Protein AF-A0A0G0EJX7-F1 (afdb_monomer_lite)

Structure (mmCIF, N/CA/C/O backbone):
data_AF-A0A0G0EJX7-F1
#
_entry.id   AF-A0A0G0EJX7-F1
#
loop_
_atom_site.group_PDB
_atom_site.id
_atom_site.type_symbol
_atom_site.label_atom_id
_atom_site.label_alt_id
_atom_site.label_comp_id
_atom_site.label_asym_id
_atom_site.label_entity_id
_atom_site.label_seq_id
_atom_site.pdbx_PDB_ins_code
_atom_site.Cartn_x
_atom_site.Cartn_y
_atom_site.Cartn_z
_atom_site.occupancy
_atom_site.B_iso_or_equiv
_atom_site.auth_seq_id
_atom_site.auth_comp_id
_atom_site.auth_asym_id
_atom_site.auth_atom_id
_atom_site.pdbx_PDB_model_num
ATOM 1 N N . MET A 1 1 ? 29.485 -19.006 -9.788 1.00 55.19 1 MET A N 1
ATOM 2 C CA . MET A 1 1 ? 28.383 -19.165 -8.816 1.00 55.19 1 MET A CA 1
ATOM 3 C C . MET A 1 1 ? 27.441 -17.995 -9.020 1.00 55.19 1 MET A C 1
ATOM 5 O O . MET A 1 1 ? 27.903 -16.865 -8.971 1.00 55.19 1 MET A O 1
ATOM 9 N N . SER A 1 2 ? 26.179 -18.245 -9.355 1.00 75.44 2 SER A N 1
ATOM 10 C CA . SER A 1 2 ? 25.157 -17.199 -9.442 1.00 75.44 2 SER A CA 1
ATOM 11 C C . SER A 1 2 ? 24.713 -16.828 -8.028 1.00 75.44 2 SER A C 1
ATOM 13 O O . SER A 1 2 ? 24.304 -17.709 -7.274 1.00 75.44 2 SER A O 1
ATOM 15 N N . ASN A 1 3 ? 24.817 -15.549 -7.663 1.00 81.81 3 ASN A N 1
ATOM 16 C CA . ASN A 1 3 ? 24.270 -15.061 -6.400 1.00 81.81 3 ASN A CA 1
ATOM 17 C C . ASN A 1 3 ? 22.754 -15.261 -6.405 1.00 81.81 3 ASN A C 1
ATOM 19 O O . ASN A 1 3 ? 22.069 -14.795 -7.315 1.00 81.81 3 ASN A O 1
ATOM 23 N N . ILE A 1 4 ? 22.245 -15.954 -5.391 1.00 86.69 4 ILE A N 1
ATOM 24 C CA . ILE A 1 4 ? 20.813 -16.020 -5.114 1.00 86.69 4 ILE A CA 1
ATOM 25 C C . ILE A 1 4 ? 20.481 -14.751 -4.330 1.00 86.69 4 ILE A C 1
ATOM 27 O O . ILE A 1 4 ? 21.049 -14.524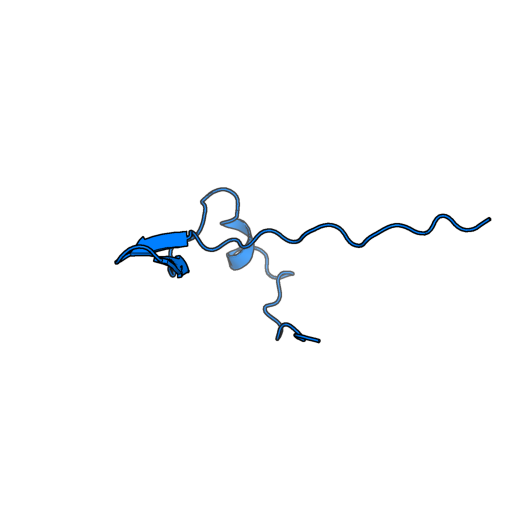 -3.263 1.00 86.69 4 ILE A O 1
ATOM 31 N N . ILE A 1 5 ? 19.634 -13.896 -4.900 1.00 88.50 5 ILE A N 1
ATOM 32 C CA . ILE A 1 5 ? 19.251 -12.604 -4.323 1.00 88.50 5 ILE A CA 1
ATOM 33 C C . ILE A 1 5 ? 17.746 -12.632 -4.084 1.00 88.50 5 ILE A C 1
ATOM 35 O O . ILE A 1 5 ? 16.980 -12.914 -5.007 1.00 88.50 5 ILE A O 1
ATOM 39 N N . ASP A 1 6 ? 17.334 -12.332 -2.854 1.00 90.69 6 ASP A N 1
ATOM 40 C CA . ASP A 1 6 ? 15.922 -12.215 -2.509 1.00 90.69 6 ASP A CA 1
ATOM 41 C C . ASP A 1 6 ? 15.276 -11.024 -3.216 1.00 90.69 6 ASP A C 1
ATOM 43 O O . ASP A 1 6 ? 15.887 -9.970 -3.414 1.00 90.69 6 ASP A O 1
ATOM 47 N N . PHE A 1 7 ? 13.993 -11.167 -3.546 1.00 87.56 7 PHE A N 1
ATOM 48 C CA . PHE A 1 7 ? 13.219 -10.032 -4.023 1.00 87.56 7 PHE A CA 1
ATOM 49 C C . PHE A 1 7 ? 13.059 -9.000 -2.890 1.00 87.56 7 PHE A C 1
ATOM 51 O O . PHE A 1 7 ? 12.736 -9.380 -1.755 1.00 87.56 7 PHE A O 1
ATOM 58 N N . PRO A 1 8 ? 13.260 -7.697 -3.160 1.00 89.00 8 PRO A N 1
ATOM 59 C CA . PRO A 1 8 ? 13.105 -6.669 -2.143 1.00 89.00 8 PRO A CA 1
ATOM 60 C C . PRO A 1 8 ? 11.676 -6.652 -1.595 1.00 89.00 8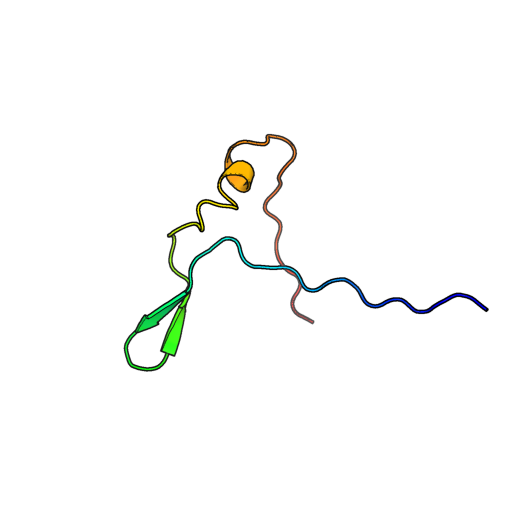 PRO A C 1
ATOM 62 O O . PRO A 1 8 ? 10.698 -6.866 -2.314 1.00 89.00 8 PRO A O 1
ATOM 65 N N . LYS A 1 9 ? 11.538 -6.376 -0.295 1.00 87.19 9 LYS A N 1
ATOM 66 C CA . LYS A 1 9 ? 10.215 -6.212 0.314 1.00 87.19 9 LYS A CA 1
ATOM 67 C C . LYS A 1 9 ? 9.532 -4.986 -0.291 1.00 87.19 9 LYS A C 1
ATOM 69 O O . LYS A 1 9 ? 10.108 -3.902 -0.319 1.00 87.19 9 LYS A O 1
ATOM 74 N N . LEU A 1 10 ? 8.297 -5.167 -0.747 1.00 87.38 10 LEU A N 1
ATOM 75 C CA . LEU A 1 10 ? 7.466 -4.070 -1.231 1.00 87.38 10 LEU A CA 1
ATOM 76 C C . LEU A 1 10 ? 6.810 -3.354 -0.048 1.00 87.38 10 LEU A C 1
ATOM 78 O O . LEU A 1 10 ? 6.270 -4.000 0.853 1.00 87.38 10 LEU A O 1
ATOM 82 N N . HIS A 1 11 ? 6.846 -2.022 -0.065 1.00 88.44 11 HIS A N 1
ATOM 83 C CA . HIS A 1 11 ? 6.127 -1.189 0.892 1.00 88.44 11 HIS A CA 1
ATOM 84 C C . HIS A 1 11 ? 4.735 -0.837 0.352 1.00 88.44 11 HIS A C 1
ATOM 86 O O . HIS A 1 11 ? 4.571 -0.571 -0.837 1.00 88.44 11 HIS A O 1
ATOM 92 N N . SER A 1 12 ? 3.729 -0.843 1.226 1.00 91.31 12 SER A N 1
ATOM 93 C CA . SER A 1 12 ? 2.367 -0.432 0.873 1.00 91.31 12 SER A CA 1
ATOM 94 C C . SER A 1 12 ? 2.265 1.095 0.905 1.00 91.31 12 SER A C 1
ATOM 96 O O . SER A 1 12 ? 2.575 1.659 1.949 1.00 91.31 12 SER A O 1
ATOM 98 N N . PRO A 1 13 ? 1.761 1.767 -0.147 1.00 93.75 13 PRO A N 1
ATOM 99 C CA . PRO A 1 13 ? 1.574 3.222 -0.128 1.00 93.75 13 PRO A CA 1
ATOM 100 C C . PRO A 1 13 ? 0.415 3.661 0.786 1.00 93.75 13 PRO A C 1
ATOM 102 O O . PRO A 1 13 ? 0.299 4.836 1.126 1.00 93.75 13 PRO A O 1
ATOM 105 N N . PHE A 1 14 ? -0.455 2.722 1.174 1.00 94.56 14 PHE A N 1
ATOM 106 C CA . PHE A 1 14 ? -1.601 2.971 2.042 1.00 94.56 14 PHE A CA 1
ATOM 107 C C . PHE A 1 14 ? -1.223 2.920 3.521 1.00 94.56 14 PHE A C 1
ATOM 109 O O . PHE A 1 14 ? -0.627 1.943 3.992 1.00 94.56 14 PHE A O 1
ATOM 116 N N . VAL A 1 15 ? -1.656 3.937 4.262 1.00 95.50 15 VAL A N 1
ATOM 117 C CA . VAL A 1 15 ? -1.429 4.074 5.699 1.00 95.50 15 VAL A CA 1
ATOM 118 C C . VAL A 1 15 ? -2.312 3.093 6.467 1.00 95.50 15 VAL A C 1
ATOM 120 O O . VAL A 1 15 ? -3.516 2.958 6.220 1.00 95.50 15 VAL A O 1
ATOM 123 N N . ARG A 1 16 ? -1.714 2.415 7.449 1.00 96.19 16 ARG A N 1
ATOM 124 C CA . ARG A 1 16 ? -2.422 1.549 8.399 1.00 96.19 16 ARG A CA 1
ATOM 125 C C . ARG A 1 16 ? -2.706 2.300 9.693 1.00 96.19 16 ARG A C 1
ATOM 127 O O . ARG A 1 16 ? -1.837 2.997 10.205 1.00 96.19 16 ARG A O 1
ATOM 134 N N . LYS A 1 17 ? -3.895 2.097 10.260 1.00 96.62 17 LYS A N 1
ATOM 135 C CA . LYS A 1 17 ? -4.297 2.662 11.557 1.00 96.62 17 LYS A CA 1
ATOM 136 C C . LYS A 1 17 ? -4.673 1.555 12.534 1.00 96.62 17 LYS A C 1
ATOM 138 O O . LYS A 1 17 ? -5.163 0.507 12.122 1.00 96.62 17 LYS A O 1
ATOM 143 N N . MET A 1 18 ? -4.426 1.787 13.823 1.00 97.00 18 MET A N 1
ATOM 144 C CA . MET A 1 18 ? -4.888 0.907 14.896 1.00 97.00 18 MET A CA 1
ATOM 145 C C . MET A 1 18 ? -6.368 1.198 15.165 1.00 97.00 18 MET A C 1
ATOM 147 O O . MET A 1 18 ? -6.702 2.295 15.605 1.00 97.00 18 MET A O 1
ATOM 151 N N . ILE A 1 19 ? -7.242 0.233 14.888 1.00 96.38 19 ILE A N 1
ATOM 152 C CA . ILE A 1 19 ? -8.688 0.311 15.126 1.00 96.38 19 ILE A CA 1
ATOM 153 C C . ILE A 1 19 ? -9.083 -0.957 15.878 1.00 96.38 19 ILE A C 1
ATOM 155 O O . ILE A 1 19 ? -8.785 -2.061 15.423 1.00 96.38 19 ILE A O 1
ATOM 159 N N . ASP A 1 20 ? -9.681 -0.803 17.060 1.00 96.25 20 ASP A N 1
ATOM 160 C CA . ASP A 1 20 ? -10.109 -1.916 17.921 1.00 96.25 20 ASP A CA 1
ATOM 161 C C . ASP A 1 20 ? -9.007 -2.968 18.166 1.00 96.25 20 ASP A C 1
ATOM 163 O O . ASP A 1 20 ? -9.231 -4.178 18.105 1.00 96.25 20 ASP A O 1
ATOM 167 N N . GLY A 1 21 ? -7.773 -2.499 18.391 1.00 97.31 21 GLY A N 1
ATOM 168 C CA . GLY A 1 21 ? -6.607 -3.354 18.643 1.00 97.31 21 GLY A CA 1
ATOM 169 C C . GLY A 1 21 ? -6.060 -4.092 17.414 1.00 97.31 21 GLY A C 1
ATOM 170 O O . GLY A 1 21 ? -5.200 -4.959 17.563 1.00 97.31 21 GLY A O 1
ATOM 171 N N . ARG A 1 22 ? -6.530 -3.771 16.200 1.00 96.62 22 ARG A N 1
ATOM 172 C CA . ARG A 1 22 ? -6.038 -4.344 14.937 1.00 96.62 22 ARG A CA 1
ATOM 173 C C . ARG A 1 22 ? -5.510 -3.265 13.997 1.00 96.62 22 ARG A C 1
ATOM 175 O O . ARG A 1 22 ? -6.063 -2.173 13.909 1.00 96.62 22 ARG A O 1
ATOM 182 N N . TYR A 1 23 ? -4.468 -3.593 13.233 1.00 95.75 23 TYR A N 1
ATOM 183 C CA . TYR A 1 23 ? -3.999 -2.732 12.147 1.00 95.75 23 TYR A CA 1
ATOM 184 C C . TYR A 1 23 ? -4.875 -2.894 10.905 1.00 95.75 23 TYR A C 1
ATOM 186 O O . TYR A 1 23 ? -4.820 -3.919 10.224 1.00 95.75 23 TYR A O 1
ATOM 194 N N . VAL A 1 24 ? -5.629 -1.849 10.579 1.00 96.06 24 VAL A N 1
ATOM 195 C CA . VAL A 1 24 ? -6.518 -1.782 9.418 1.00 96.06 24 VAL A CA 1
ATOM 196 C C . VAL A 1 24 ? -5.888 -0.880 8.360 1.00 96.06 24 VAL A C 1
ATOM 198 O O . VAL A 1 24 ? -5.421 0.216 8.669 1.00 96.06 24 VAL A O 1
ATOM 201 N N . VAL A 1 25 ? -5.835 -1.354 7.114 1.00 94.31 25 VAL A N 1
ATOM 202 C CA . VAL A 1 25 ? -5.425 -0.524 5.970 1.00 94.31 25 VAL A CA 1
ATOM 203 C C . VAL A 1 25 ? -6.500 0.522 5.720 1.00 94.31 25 VAL A C 1
ATOM 205 O O . VAL A 1 25 ? -7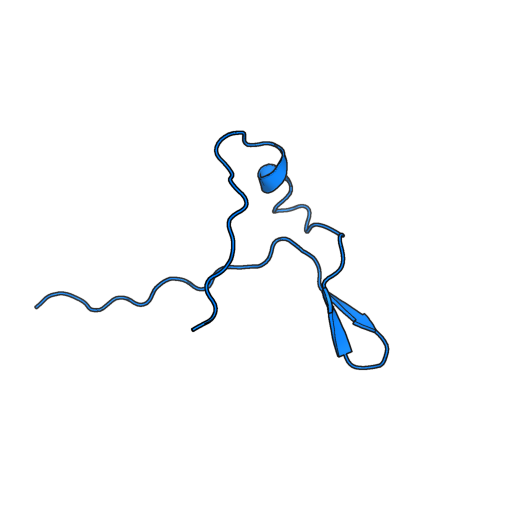.685 0.199 5.712 1.00 94.31 25 VAL A O 1
ATOM 208 N N . THR A 1 26 ? -6.088 1.765 5.503 1.00 95.56 26 THR A N 1
ATOM 209 C CA . THR A 1 26 ? -7.002 2.862 5.187 1.00 95.56 26 THR A CA 1
ATOM 210 C C . THR A 1 26 ? -6.766 3.376 3.766 1.00 95.56 26 THR A C 1
ATOM 212 O O . THR A 1 26 ? -5.683 3.165 3.225 1.00 95.56 26 THR A O 1
ATOM 215 N N . PRO A 1 27 ? -7.740 4.072 3.154 1.00 93.75 27 PRO A N 1
ATOM 216 C CA . PRO A 1 27 ? -7.546 4.725 1.856 1.00 93.75 27 PRO A CA 1
ATOM 217 C C . PRO A 1 27 ? -6.569 5.913 1.884 1.00 93.75 27 PRO A C 1
ATOM 219 O O . PRO A 1 27 ? -6.290 6.488 0.837 1.00 93.75 27 PRO A O 1
ATOM 222 N N . GLU A 1 28 ? -6.085 6.318 3.063 1.00 95.38 28 GLU A N 1
ATOM 223 C CA . GLU A 1 28 ? -5.099 7.388 3.203 1.00 95.38 28 GLU A CA 1
ATOM 224 C C . GLU A 1 28 ? -3.746 6.946 2.639 1.00 95.38 28 GLU A C 1
ATOM 226 O O . GLU A 1 28 ? -3.279 5.835 2.900 1.00 95.38 28 GLU A O 1
ATOM 231 N N . ILE A 1 29 ? -3.123 7.836 1.871 1.00 94.44 29 ILE A N 1
ATOM 232 C CA . ILE A 1 29 ? -1.856 7.594 1.186 1.00 94.44 29 ILE A CA 1
ATOM 233 C C . ILE A 1 29 ? -0.744 8.311 1.929 1.00 94.44 29 ILE A C 1
ATOM 235 O O . ILE A 1 29 ? -0.879 9.486 2.270 1.00 94.44 29 ILE A O 1
ATOM 239 N N . ASP A 1 30 ? 0.365 7.609 2.141 1.00 94.75 30 ASP A N 1
ATOM 240 C CA . ASP A 1 30 ? 1.585 8.237 2.625 1.00 94.75 30 ASP A CA 1
ATOM 241 C C . ASP A 1 30 ? 2.052 9.280 1.584 1.00 94.75 30 ASP A C 1
ATOM 243 O O . ASP A 1 30 ? 2.250 8.926 0.414 1.00 94.75 30 ASP A O 1
ATOM 247 N N . PRO A 1 31 ? 2.236 10.560 1.969 1.00 93.88 31 PRO A N 1
ATOM 248 C CA . PRO A 1 31 ? 2.617 11.629 1.047 1.00 93.88 31 PRO A CA 1
ATOM 249 C C . PRO A 1 31 ? 3.870 11.335 0.215 1.00 93.88 31 PRO A C 1
ATOM 251 O O . PRO A 1 31 ? 3.962 11.793 -0.925 1.00 93.88 31 PRO A O 1
ATOM 254 N N . GLN A 1 32 ? 4.815 10.545 0.738 1.00 94.31 32 GLN A N 1
ATOM 255 C CA . GLN A 1 32 ? 6.023 10.141 0.008 1.00 94.31 32 GLN A CA 1
ATOM 256 C C . GLN A 1 32 ? 5.709 9.261 -1.210 1.00 94.31 32 GLN A C 1
ATOM 258 O O . GLN A 1 32 ? 6.500 9.189 -2.150 1.00 94.31 32 GLN A O 1
ATOM 263 N N . TYR A 1 33 ? 4.537 8.626 -1.220 1.00 94.12 33 TYR A N 1
ATOM 264 C CA . TYR A 1 33 ? 4.054 7.761 -2.288 1.00 94.12 33 TYR A CA 1
ATOM 265 C C . TYR A 1 33 ? 2.980 8.419 -3.157 1.00 94.12 33 TYR A C 1
ATOM 267 O O . TYR A 1 33 ? 2.383 7.744 -3.988 1.00 94.12 33 TYR A O 1
ATOM 275 N N . GLY A 1 34 ? 2.745 9.732 -3.047 1.00 92.56 34 GLY A N 1
ATOM 276 C CA . GLY A 1 34 ? 1.742 10.426 -3.869 1.00 92.56 34 GLY A CA 1
ATOM 277 C C . GLY A 1 34 ? 1.934 10.256 -5.387 1.00 92.56 34 GLY A C 1
ATOM 278 O O . GLY A 1 34 ? 0.967 10.324 -6.146 1.00 92.56 34 GLY A O 1
ATOM 279 N N . TRP A 1 35 ? 3.161 9.958 -5.827 1.00 91.25 35 TRP A N 1
ATOM 280 C CA . TRP A 1 35 ? 3.508 9.684 -7.223 1.00 91.25 35 TRP A CA 1
ATOM 281 C C . TRP A 1 35 ? 2.775 8.473 -7.818 1.00 91.25 35 TRP A C 1
ATOM 283 O O . TRP A 1 35 ? 2.567 8.450 -9.030 1.00 91.25 35 TRP A O 1
ATOM 293 N N . VAL A 1 36 ? 2.317 7.510 -7.001 1.00 91.44 36 VAL A N 1
ATOM 294 C CA . VAL A 1 36 ? 1.645 6.289 -7.496 1.00 91.44 36 VAL A CA 1
ATOM 295 C C . VAL A 1 36 ? 0.341 6.577 -8.248 1.00 91.44 36 VAL A C 1
ATOM 297 O O . VAL A 1 36 ? -0.118 5.734 -9.010 1.00 91.44 36 VAL A O 1
ATOM 300 N N . PHE A 1 37 ? -0.247 7.764 -8.058 1.00 89.88 37 PHE A N 1
ATOM 301 C CA . PHE A 1 37 ? -1.443 8.216 -8.779 1.00 89.88 37 PHE A CA 1
ATOM 302 C C . PHE A 1 37 ? -1.151 9.237 -9.883 1.00 89.88 37 PHE A C 1
ATOM 304 O O . PHE A 1 37 ? -2.053 9.590 -10.638 1.00 89.88 37 PHE A O 1
ATOM 311 N N . GLN A 1 38 ? 0.074 9.758 -9.948 1.00 91.12 38 GLN A N 1
ATOM 312 C CA . GLN A 1 38 ? 0.448 10.849 -10.853 1.00 91.12 38 GLN A CA 1
ATOM 313 C C . GLN A 1 38 ? 1.234 10.339 -12.060 1.00 91.12 38 GLN A C 1
ATOM 315 O O . GLN A 1 38 ? 1.124 10.896 -13.151 1.00 91.12 38 GLN A O 1
ATOM 320 N N . ASP A 1 39 ? 2.023 9.283 -11.874 1.00 93.56 39 ASP A N 1
ATOM 321 C CA . ASP A 1 39 ? 2.814 8.686 -12.940 1.00 93.56 39 ASP A CA 1
ATOM 322 C C . ASP A 1 39 ? 1.962 7.708 -13.765 1.00 93.56 39 ASP A C 1
ATOM 324 O O . ASP A 1 39 ? 1.523 6.663 -13.282 1.00 93.56 39 ASP A O 1
ATOM 328 N N . ALA A 1 40 ? 1.755 8.038 -15.043 1.00 92.25 40 ALA A N 1
ATOM 329 C CA . ALA A 1 40 ? 0.999 7.221 -15.994 1.00 92.25 40 ALA A CA 1
ATOM 330 C C . ALA A 1 40 ? 1.642 5.847 -16.283 1.00 92.25 40 ALA A C 1
ATOM 332 O O . ALA A 1 40 ? 0.992 4.966 -16.851 1.00 92.25 40 ALA A O 1
ATOM 333 N N . GLY A 1 41 ? 2.914 5.652 -15.921 1.00 94.69 41 GLY A N 1
ATOM 334 C CA . GLY A 1 41 ? 3.605 4.368 -15.995 1.00 94.69 41 GLY A CA 1
ATOM 335 C C . GLY A 1 41 ? 3.210 3.390 -14.886 1.00 94.69 41 GLY A C 1
ATOM 336 O O . GLY A 1 41 ? 3.440 2.186 -15.027 1.00 94.69 41 GLY A O 1
ATOM 337 N N . VAL A 1 42 ? 2.595 3.870 -13.802 1.00 92.44 42 VAL A N 1
ATOM 338 C CA . VAL A 1 42 ? 2.193 3.039 -12.663 1.00 92.44 42 VAL A CA 1
ATOM 339 C C . VAL A 1 42 ? 0.916 2.272 -12.986 1.00 92.44 42 VAL A C 1
ATOM 341 O O . VAL A 1 42 ? -0.045 2.807 -13.535 1.00 92.44 42 VAL A O 1
ATOM 344 N N . ARG A 1 43 ? 0.903 0.981 -12.639 1.00 91.69 43 ARG A N 1
ATOM 345 C CA . ARG A 1 43 ? -0.236 0.086 -12.866 1.00 91.69 43 ARG A CA 1
ATOM 346 C C . ARG A 1 43 ? -0.594 -0.647 -11.584 1.00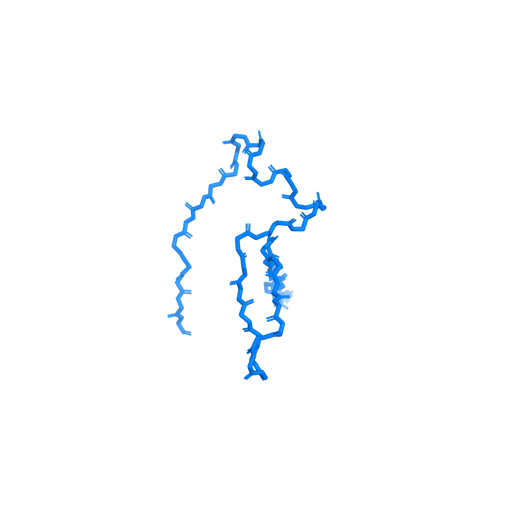 91.69 43 ARG A C 1
ATOM 348 O O . ARG A 1 43 ? 0.266 -1.270 -10.966 1.00 91.69 43 ARG A O 1
ATOM 355 N N . ALA A 1 44 ? -1.872 -0.610 -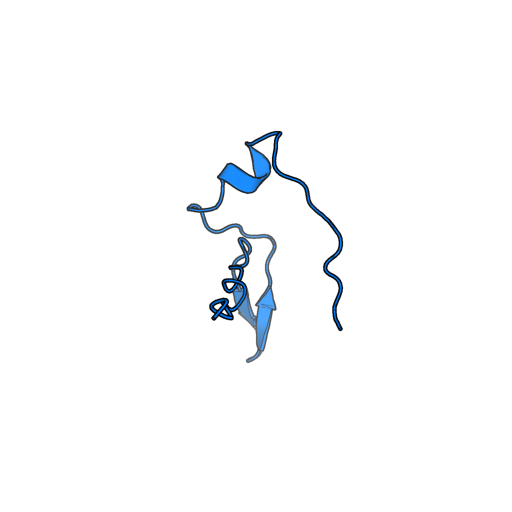11.227 1.00 90.19 44 ALA A N 1
ATOM 356 C CA . ALA A 1 44 ? -2.428 -1.507 -10.227 1.00 90.19 44 ALA A CA 1
ATOM 357 C C . ALA A 1 44 ? -2.689 -2.869 -10.880 1.00 90.19 44 ALA A C 1
ATOM 359 O O . ALA A 1 44 ? -3.322 -2.946 -11.933 1.00 90.19 44 ALA A O 1
ATOM 360 N N . VAL A 1 45 ? -2.173 -3.929 -10.267 1.00 91.25 45 VAL A N 1
ATOM 361 C CA . VAL A 1 45 ? -2.353 -5.314 -10.712 1.00 91.25 45 VAL A CA 1
ATOM 362 C C . VAL A 1 45 ? -2.700 -6.182 -9.513 1.00 91.25 45 VAL A C 1
ATOM 364 O O . VAL A 1 45 ? -2.333 -5.852 -8.381 1.00 91.25 45 VAL A O 1
ATOM 367 N N . ASP A 1 46 ? -3.385 -7.293 -9.760 1.00 92.69 46 ASP A N 1
ATOM 368 C CA . ASP A 1 46 ? -3.719 -8.237 -8.701 1.00 92.69 46 ASP A CA 1
ATOM 369 C C . ASP A 1 46 ? -2.450 -8.837 -8.095 1.00 92.69 46 ASP A C 1
ATOM 371 O O . ASP A 1 46 ? -1.549 -9.314 -8.794 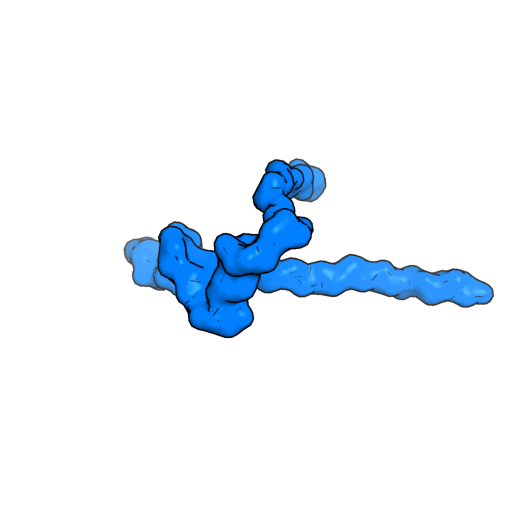1.00 92.69 46 ASP A O 1
ATOM 375 N N . LYS A 1 47 ? -2.380 -8.822 -6.763 1.00 88.06 47 LYS A N 1
ATOM 376 C CA . LYS A 1 47 ? -1.324 -9.517 -6.036 1.00 88.06 47 LYS A CA 1
ATOM 377 C C . LYS A 1 47 ? -1.651 -11.010 -6.023 1.00 88.06 47 LYS A C 1
ATOM 379 O O . LYS A 1 47 ? -2.661 -11.411 -5.452 1.00 88.06 47 LYS A O 1
ATOM 384 N N . ILE A 1 48 ? -0.761 -11.825 -6.585 1.00 90.12 48 ILE A N 1
ATOM 385 C CA . ILE A 1 48 ? -0.807 -13.280 -6.411 1.00 90.12 48 ILE A CA 1
ATOM 386 C C . ILE A 1 48 ? -0.347 -13.594 -4.981 1.00 90.12 48 ILE A C 1
ATOM 388 O O . ILE A 1 48 ? 0.757 -13.213 -4.587 1.00 90.12 48 ILE A O 1
ATOM 392 N N . ASP A 1 49 ? -1.207 -14.247 -4.203 1.00 83.31 49 ASP A N 1
ATOM 393 C CA . ASP A 1 49 ? -0.912 -14.715 -2.845 1.00 83.31 49 ASP A CA 1
ATOM 394 C C . ASP A 1 49 ? -0.756 -16.239 -2.893 1.00 83.31 49 ASP A C 1
ATOM 396 O O . ASP A 1 49 ? -1.728 -16.949 -3.155 1.00 83.31 49 ASP A O 1
ATOM 400 N N . GLY A 1 50 ? 0.482 -16.719 -2.756 1.00 76.69 50 GLY A N 1
ATOM 401 C CA . GLY A 1 50 ? 0.851 -18.133 -2.878 1.00 76.69 50 GLY A CA 1
ATOM 402 C C . GLY A 1 50 ? 1.592 -18.663 -1.666 1.00 76.69 50 GLY A C 1
ATOM 403 O O . GLY A 1 50 ? 1.852 -17.869 -0.733 1.00 76.69 50 GLY A O 1
#

Sequence (50 aa):
MSNIIDFPKLHSPFVRKMIDGRYVVTPEIDPQYGWVFQDAGVRAVDKIDG

pLDDT: mean 90.9, std 6.95, range [55.19, 97.31]

Radius of gyration: 15.19 Å; chains: 1; bounding box: 38×31×35 Å

Foldseek 3Di:
DDDDDDDDDDDDQFDWDQDPNDTDTDPDGDPVVPCLVVDPPHDDDDDDDD

Secondary structure (DSSP, 8-state):
-PPP-PPPPPPPSEEEEEETTEEEEEEEE-GGGGGGGT-TT----PPP--